Protein AF-A0A0N1BIN8-F1 (afdb_monomer)

Structure (mmCIF, N/CA/C/O backbone):
data_AF-A0A0N1BIN8-F1
#
_entry.id   AF-A0A0N1BIN8-F1
#
loop_
_atom_site.group_PDB
_atom_site.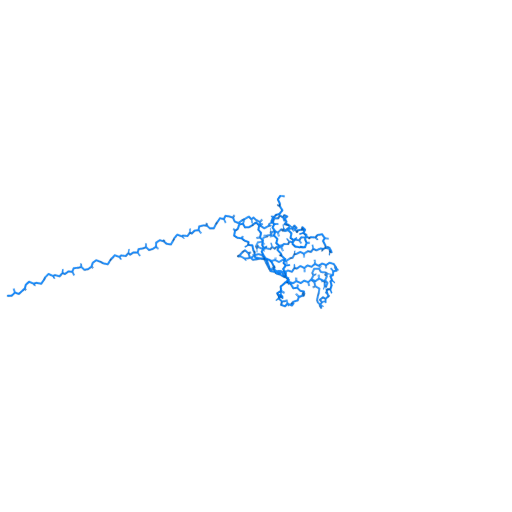id
_atom_site.type_symbol
_atom_site.label_atom_id
_atom_site.label_alt_id
_atom_site.label_comp_id
_atom_site.label_asym_id
_atom_site.label_entity_id
_atom_site.label_seq_id
_atom_site.pdbx_PDB_ins_code
_atom_site.Cartn_x
_atom_site.Cartn_y
_atom_site.Cartn_z
_atom_site.occupancy
_atom_site.B_iso_or_equiv
_atom_site.auth_seq_id
_atom_site.auth_comp_id
_atom_site.auth_asym_id
_atom_site.auth_atom_id
_atom_site.pdbx_PDB_model_num
ATOM 1 N N . MET A 1 1 ? 5.703 -20.400 85.741 1.00 44.25 1 MET A N 1
ATOM 2 C CA . MET A 1 1 ? 5.290 -21.176 84.550 1.00 44.25 1 MET A CA 1
ATOM 3 C C . MET A 1 1 ? 4.595 -20.207 83.599 1.00 44.25 1 MET A C 1
ATOM 5 O O . MET A 1 1 ? 3.605 -19.622 84.023 1.00 44.25 1 MET A O 1
ATOM 9 N N . PRO A 1 2 ? 5.158 -19.910 82.414 1.00 46.28 2 PRO A N 1
ATOM 10 C CA . PRO A 1 2 ? 4.646 -18.863 81.530 1.00 46.28 2 PRO A CA 1
ATOM 11 C C . PRO A 1 2 ? 3.501 -19.350 80.628 1.00 46.28 2 PRO A C 1
ATOM 13 O O . PRO A 1 2 ? 3.477 -20.500 80.196 1.00 46.28 2 PRO A O 1
ATOM 16 N N . MET A 1 3 ? 2.568 -18.433 80.352 1.00 47.12 3 MET A N 1
ATOM 17 C CA . MET A 1 3 ? 1.500 -18.546 79.356 1.00 47.12 3 MET A CA 1
ATOM 18 C C . MET A 1 3 ? 2.085 -18.573 77.938 1.00 47.12 3 MET A C 1
ATOM 20 O O . MET A 1 3 ? 3.070 -17.889 77.659 1.00 47.12 3 MET A O 1
ATOM 24 N N . THR A 1 4 ? 1.459 -19.295 77.008 1.00 51.16 4 THR A N 1
ATOM 25 C CA . THR A 1 4 ? 1.772 -19.155 75.578 1.00 51.16 4 THR A CA 1
ATOM 26 C C . THR A 1 4 ? 0.486 -19.138 74.762 1.00 51.16 4 THR A C 1
ATOM 28 O O . THR A 1 4 ? -0.123 -20.169 74.487 1.00 51.16 4 THR A O 1
ATOM 31 N N . THR A 1 5 ? 0.074 -17.928 74.395 1.00 45.69 5 THR A N 1
ATOM 32 C CA . THR A 1 5 ? -0.992 -17.639 73.434 1.00 45.69 5 THR A CA 1
ATOM 33 C C . THR A 1 5 ? -0.483 -17.943 72.026 1.00 45.69 5 THR A C 1
ATOM 35 O O . THR A 1 5 ? 0.552 -17.422 71.615 1.00 45.69 5 THR A O 1
ATOM 38 N N . LYS A 1 6 ? -1.197 -18.789 71.276 1.00 47.59 6 LYS A N 1
ATOM 39 C CA . LYS A 1 6 ? -0.928 -1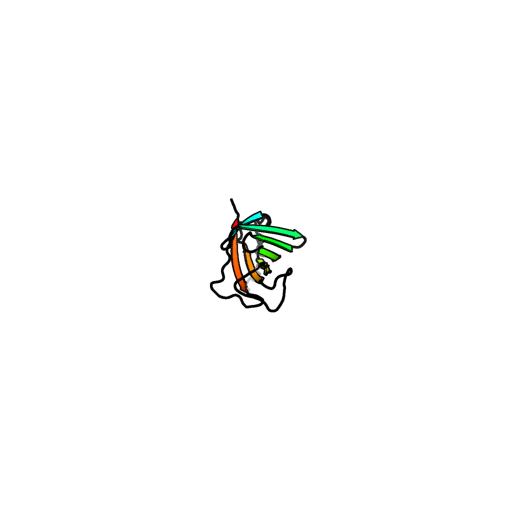9.029 69.852 1.00 47.59 6 LYS A CA 1
ATOM 40 C C . LYS A 1 6 ? -1.654 -17.979 69.013 1.00 47.59 6 LYS A C 1
ATOM 42 O O . LYS A 1 6 ? -2.879 -17.986 68.940 1.00 47.59 6 LYS A O 1
ATOM 47 N N . THR A 1 7 ? -0.897 -17.101 68.370 1.00 50.03 7 THR A N 1
ATOM 48 C CA . THR A 1 7 ? -1.404 -16.151 67.374 1.00 50.03 7 THR A CA 1
ATOM 49 C C . THR A 1 7 ? -1.694 -16.893 66.067 1.00 50.03 7 THR A C 1
ATOM 51 O O . THR A 1 7 ? -0.781 -17.468 65.475 1.00 50.03 7 THR A O 1
ATOM 54 N N . LEU A 1 8 ? -2.948 -16.890 65.604 1.00 49.19 8 LEU A N 1
ATOM 55 C CA . LEU A 1 8 ? -3.286 -17.269 64.229 1.00 49.19 8 LEU A CA 1
ATOM 56 C C . LEU A 1 8 ? -3.062 -16.061 63.312 1.00 49.19 8 LEU A C 1
ATOM 58 O O . LEU A 1 8 ? -3.690 -15.020 63.492 1.00 49.19 8 LEU A O 1
ATOM 62 N N . ALA A 1 9 ? -2.179 -16.204 62.325 1.00 49.53 9 ALA A N 1
ATOM 63 C CA . ALA A 1 9 ? -2.033 -15.245 61.237 1.00 49.53 9 ALA A CA 1
ATOM 64 C C . ALA A 1 9 ? -3.095 -15.532 60.162 1.00 49.53 9 ALA A C 1
ATOM 66 O O . ALA A 1 9 ? -3.136 -16.627 59.602 1.00 49.53 9 ALA A O 1
ATOM 67 N N . ALA A 1 10 ? -3.957 -14.555 59.879 1.00 51.12 10 ALA A N 1
ATOM 68 C CA . ALA A 1 10 ? -4.899 -14.609 58.767 1.00 51.12 10 ALA A CA 1
ATOM 69 C C . ALA A 1 10 ? -4.197 -14.153 57.475 1.00 51.12 10 ALA A C 1
ATOM 71 O O . ALA A 1 10 ? -3.747 -13.011 57.385 1.00 51.12 10 ALA A O 1
ATOM 72 N N . LEU A 1 11 ? -4.097 -15.036 56.476 1.00 50.59 11 LEU A N 1
ATOM 73 C CA . LEU A 1 11 ? -3.678 -14.664 55.123 1.00 50.59 11 LEU A CA 1
ATOM 74 C C . LEU A 1 11 ? -4.844 -13.978 54.400 1.00 50.59 11 LEU A C 1
ATOM 76 O O . LEU A 1 11 ? -5.843 -14.617 54.074 1.00 50.59 11 LEU A O 1
ATOM 80 N N . ALA A 1 12 ? -4.707 -12.681 54.128 1.00 55.19 12 ALA A N 1
ATOM 81 C CA . ALA A 1 12 ? -5.613 -11.949 53.253 1.00 55.19 12 ALA A CA 1
ATOM 82 C C . ALA A 1 12 ? -5.249 -12.224 51.782 1.00 55.19 12 ALA A C 1
ATOM 84 O O . ALA A 1 12 ? -4.204 -11.792 51.298 1.00 55.19 12 ALA A O 1
ATOM 85 N N . LEU A 1 13 ? -6.115 -12.948 51.068 1.00 52.97 13 LEU A N 1
ATOM 86 C CA . LEU A 1 13 ? -6.037 -13.125 49.615 1.00 52.97 13 LEU A CA 1
ATOM 87 C C . LEU A 1 13 ? -6.511 -11.837 48.921 1.00 52.97 13 LEU A C 1
ATOM 89 O O . LEU A 1 13 ? -7.708 -11.611 48.751 1.00 52.97 13 LEU A O 1
ATOM 93 N N . LEU A 1 14 ? -5.569 -10.983 48.521 1.00 55.38 14 LEU A N 1
ATOM 94 C CA . LEU A 1 14 ? -5.828 -9.837 47.645 1.00 55.38 14 LEU A CA 1
ATOM 95 C C . LEU A 1 14 ? -6.099 -10.350 46.223 1.00 55.38 14 LEU A C 1
ATOM 97 O O . LEU A 1 14 ? -5.176 -10.656 45.473 1.00 55.38 14 LEU A O 1
ATOM 101 N N . SER A 1 15 ? -7.375 -10.470 45.863 1.00 59.22 15 SER A N 1
ATOM 102 C CA . SER A 1 15 ? -7.791 -10.785 44.493 1.00 59.22 15 SER A CA 1
ATOM 103 C C . SER A 1 15 ? -7.687 -9.522 43.636 1.00 59.2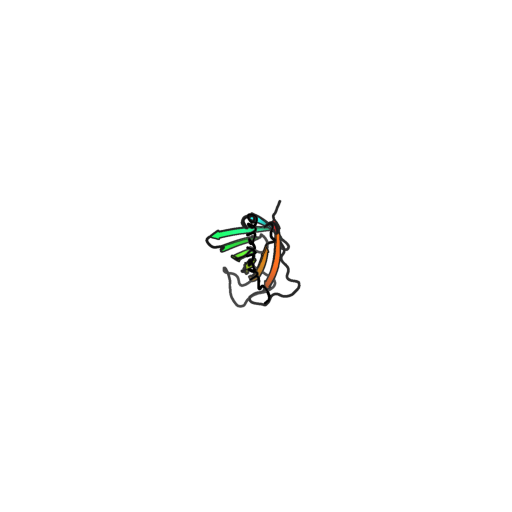2 15 SER A C 1
ATOM 105 O O . SER A 1 15 ? -8.506 -8.614 43.766 1.00 59.22 15 SER A O 1
ATOM 107 N N . THR A 1 16 ? -6.681 -9.436 42.767 1.00 61.69 16 THR A N 1
ATOM 108 C CA . THR A 1 16 ? -6.606 -8.388 41.744 1.00 61.69 16 THR A CA 1
ATOM 109 C C . THR A 1 16 ? -7.573 -8.728 40.613 1.00 61.69 16 THR A C 1
ATOM 111 O O . THR A 1 16 ? -7.300 -9.568 39.759 1.00 61.69 16 THR A O 1
ATOM 114 N N . ALA A 1 17 ? -8.737 -8.080 40.600 1.00 59.34 17 ALA A N 1
ATOM 115 C CA . ALA A 1 17 ? -9.613 -8.103 39.437 1.00 59.34 17 ALA A CA 1
ATOM 116 C C . ALA A 1 17 ? -8.928 -7.332 38.296 1.00 59.34 17 ALA A C 1
ATOM 118 O O . ALA A 1 17 ? -8.823 -6.106 38.340 1.00 59.34 17 ALA A O 1
ATOM 119 N N . ALA A 1 18 ? -8.427 -8.047 37.288 1.00 63.06 18 ALA A N 1
ATOM 120 C CA . ALA A 1 18 ? -7.972 -7.428 36.052 1.00 63.06 18 ALA A CA 1
ATOM 121 C C . ALA A 1 18 ? -9.194 -6.856 35.320 1.00 63.06 18 ALA A C 1
ATOM 123 O O . ALA A 1 18 ? -10.069 -7.599 34.875 1.00 63.06 18 ALA A O 1
ATOM 124 N N . LEU A 1 19 ? -9.268 -5.529 35.216 1.00 58.09 19 LEU A N 1
ATOM 125 C CA . LEU A 1 19 ? -10.239 -4.861 34.359 1.00 58.09 19 LEU A CA 1
ATOM 126 C C . LEU A 1 19 ? -9.874 -5.184 32.909 1.00 58.09 19 LEU A C 1
ATOM 128 O O . LEU A 1 19 ? -8.934 -4.621 32.351 1.00 58.09 19 LEU A O 1
ATOM 132 N N . VAL A 1 20 ? -10.606 -6.114 32.299 1.00 62.03 20 VAL A N 1
ATOM 133 C CA . VAL A 1 20 ? -10.581 -6.293 30.847 1.00 62.03 20 VAL A CA 1
ATOM 134 C C . VAL A 1 20 ? -11.244 -5.056 30.253 1.00 62.03 20 VAL A C 1
ATOM 136 O O . VAL A 1 20 ? -12.468 -4.958 30.191 1.00 62.03 20 VAL A O 1
ATOM 139 N N . GLN A 1 21 ? -10.436 -4.067 29.876 1.00 55.50 21 GLN A N 1
ATOM 140 C CA . GLN A 1 21 ? -10.925 -2.909 29.144 1.00 55.50 21 GLN A CA 1
ATOM 141 C C . GLN A 1 21 ? -11.386 -3.397 27.768 1.00 55.50 21 GLN A C 1
ATOM 143 O O . GLN A 1 21 ? -10.570 -3.799 26.939 1.00 55.50 21 GLN A O 1
ATOM 148 N N . ALA A 1 22 ? -12.697 -3.387 27.526 1.00 58.94 22 ALA A N 1
ATOM 149 C CA . ALA A 1 22 ? -13.230 -3.635 26.195 1.00 58.94 22 ALA A CA 1
ATOM 150 C C . ALA A 1 22 ? -12.691 -2.551 25.251 1.00 58.94 22 ALA A C 1
ATOM 152 O O . ALA A 1 22 ? -12.894 -1.357 25.494 1.00 58.94 22 ALA A O 1
ATOM 153 N N . ALA A 1 23 ? -11.970 -2.958 24.205 1.00 61.62 23 ALA A N 1
ATOM 154 C CA . ALA A 1 23 ? -11.567 -2.046 23.146 1.00 61.62 23 ALA A CA 1
ATOM 155 C C . ALA A 1 23 ? -12.830 -1.441 22.516 1.00 61.62 23 ALA A C 1
ATOM 157 O O . ALA A 1 23 ? -13.795 -2.158 22.241 1.00 61.62 23 ALA A O 1
ATOM 158 N N . ALA A 1 24 ? -12.838 -0.121 22.314 1.00 58.81 24 ALA A N 1
ATOM 159 C CA . ALA A 1 24 ? -13.906 0.525 21.564 1.00 58.81 24 ALA A CA 1
ATOM 160 C C . ALA A 1 24 ? -14.011 -0.121 20.167 1.00 58.81 24 ALA A C 1
ATOM 162 O O . ALA A 1 24 ? -12.982 -0.519 19.611 1.00 58.81 24 ALA A O 1
ATOM 163 N N . PRO A 1 25 ? -15.220 -0.242 19.591 1.00 57.75 25 PRO A N 1
ATOM 164 C CA . PRO A 1 25 ? -15.376 -0.808 18.260 1.00 57.75 25 PRO A CA 1
ATOM 165 C C . PRO A 1 25 ? -14.566 0.023 17.260 1.00 57.75 25 PRO A C 1
ATOM 167 O O . PRO A 1 25 ? -14.822 1.212 17.065 1.00 57.75 25 PRO A O 1
ATOM 170 N N . GLN A 1 26 ? -13.565 -0.605 16.645 1.00 68.19 26 GLN A N 1
ATOM 171 C CA . GLN A 1 26 ? -12.765 0.018 15.600 1.00 68.19 26 GLN A CA 1
ATOM 172 C C . GLN A 1 26 ? -13.669 0.311 14.395 1.00 68.19 26 GLN A C 1
ATOM 174 O O . GLN A 1 26 ? -14.474 -0.535 13.999 1.00 68.19 26 GLN A O 1
ATOM 179 N N . LYS A 1 27 ? -13.553 1.506 13.797 1.00 79.50 27 LYS A N 1
ATOM 180 C CA . LYS A 1 27 ? -14.276 1.807 12.550 1.00 79.50 27 LYS A CA 1
ATOM 181 C C . LYS A 1 27 ? -13.886 0.781 11.463 1.00 79.50 27 LYS A C 1
ATOM 183 O O . LYS A 1 27 ? -12.687 0.540 11.300 1.00 79.50 27 LYS A O 1
ATOM 188 N N . PRO A 1 28 ? -14.846 0.220 10.697 1.00 84.50 28 PRO A N 1
ATOM 189 C CA . PRO A 1 28 ? -14.561 -0.806 9.683 1.00 84.50 28 PRO A CA 1
ATOM 190 C C . PRO A 1 28 ? -13.626 -0.271 8.605 1.00 84.50 28 PRO A C 1
ATOM 192 O O . PRO A 1 28 ? -13.926 0.801 8.092 1.00 84.50 28 PRO A O 1
ATOM 195 N N . LEU A 1 29 ? -12.552 -0.968 8.211 1.00 93.38 29 LEU A N 1
ATOM 196 C CA . LEU A 1 29 ? -11.555 -0.460 7.244 1.00 93.38 29 LEU A CA 1
ATOM 197 C C . LEU A 1 29 ? -12.183 0.015 5.921 1.00 93.38 29 LEU A C 1
ATOM 199 O O . LEU A 1 29 ? -11.748 1.024 5.361 1.00 93.38 29 LEU A O 1
ATOM 203 N N . THR A 1 30 ? -13.233 -0.668 5.462 1.00 96.31 30 THR A N 1
ATOM 204 C CA . THR A 1 30 ? -13.984 -0.326 4.249 1.00 96.31 30 THR A CA 1
ATOM 205 C C . THR A 1 30 ? -14.374 1.153 4.205 1.00 96.31 30 THR A C 1
ATOM 207 O O . THR A 1 30 ? -14.903 1.701 5.174 1.00 96.31 30 THR A O 1
ATOM 210 N N . GLY A 1 31 ? -14.124 1.811 3.075 1.00 96.12 31 GLY A N 1
ATOM 211 C CA . GLY A 1 31 ? -14.463 3.216 2.854 1.00 96.12 31 GLY A CA 1
ATOM 212 C C . GLY A 1 31 ? -13.391 3.976 2.081 1.00 96.12 31 GLY A C 1
ATOM 213 O O . GLY A 1 31 ? -12.418 3.393 1.609 1.00 96.12 31 GLY A O 1
ATOM 214 N N . THR A 1 32 ? -13.591 5.283 1.951 1.00 97.25 32 THR A N 1
ATOM 215 C CA . THR A 1 32 ? -12.654 6.182 1.269 1.00 97.25 32 THR A CA 1
ATOM 216 C C . THR A 1 32 ? -11.679 6.803 2.266 1.00 97.25 32 THR A C 1
ATOM 218 O O . THR A 1 32 ? -12.053 7.159 3.389 1.00 97.25 32 THR A O 1
ATOM 221 N N . TRP A 1 33 ? -10.429 6.934 1.838 1.00 97.56 33 TRP A N 1
ATOM 222 C CA . TRP A 1 33 ? -9.319 7.450 2.620 1.00 97.56 33 TRP A CA 1
ATOM 223 C C . TRP A 1 33 ? -8.539 8.481 1.812 1.00 97.56 33 TRP A C 1
ATOM 225 O O . TRP A 1 33 ? -8.181 8.230 0.666 1.00 97.56 33 TRP A O 1
ATOM 235 N N . THR A 1 34 ? -8.240 9.619 2.423 1.00 97.75 34 THR A N 1
ATOM 236 C CA . THR A 1 34 ? -7.295 10.605 1.897 1.00 97.75 34 THR A CA 1
ATOM 237 C C . THR A 1 34 ? -5.890 10.196 2.316 1.00 97.75 34 THR A C 1
ATOM 239 O O . THR A 1 34 ? -5.642 10.016 3.511 1.00 97.75 34 THR A O 1
ATOM 242 N N . THR A 1 35 ? -4.975 10.045 1.360 1.00 97.38 35 THR A N 1
ATOM 243 C CA . THR A 1 35 ? -3.619 9.536 1.607 1.00 97.38 35 THR A CA 1
ATOM 244 C C . THR A 1 35 ? -2.543 10.400 0.957 1.00 97.38 35 THR A C 1
ATOM 246 O O . THR A 1 35 ? -2.849 11.263 0.134 1.00 97.38 35 THR A O 1
ATOM 249 N N . ASP A 1 36 ? -1.281 10.129 1.291 1.00 96.50 36 ASP A N 1
ATOM 250 C CA . ASP A 1 36 ? -0.119 10.794 0.682 1.00 96.50 36 ASP A CA 1
ATOM 251 C C . ASP A 1 36 ? -0.034 10.586 -0.850 1.00 96.50 36 ASP A C 1
ATOM 253 O O . ASP A 1 36 ? 0.573 11.399 -1.542 1.00 96.50 36 ASP A O 1
ATOM 257 N N . PHE A 1 37 ? -0.694 9.549 -1.385 1.00 94.06 37 PHE A N 1
ATOM 258 C CA . PHE A 1 37 ? -0.761 9.221 -2.820 1.00 94.06 37 PHE A CA 1
ATOM 259 C C . PHE A 1 37 ? -2.158 9.450 -3.423 1.00 94.06 37 PHE A C 1
ATOM 261 O O . PHE A 1 37 ? -2.513 8.882 -4.454 1.00 94.06 37 PHE A O 1
ATOM 268 N N . GLY A 1 38 ? -2.971 10.289 -2.779 1.00 94.31 38 GLY A N 1
ATOM 269 C CA . GLY A 1 38 ? -4.325 10.606 -3.225 1.00 94.31 38 GLY A CA 1
ATOM 270 C C . GLY A 1 38 ? -5.400 9.768 -2.537 1.00 94.31 38 GLY A C 1
ATOM 271 O O . GLY A 1 38 ? -5.212 9.255 -1.431 1.00 94.31 38 GLY A O 1
ATOM 272 N N . SER A 1 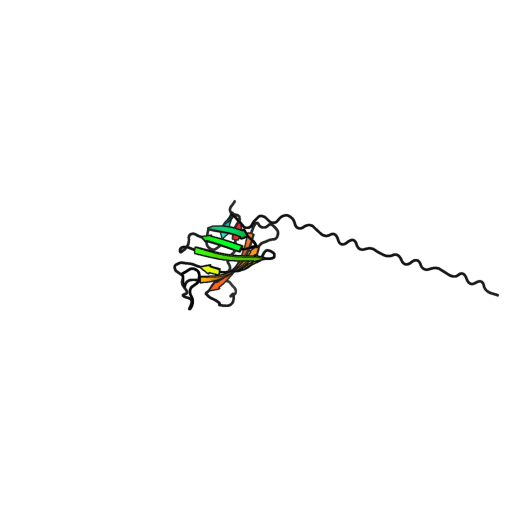39 ? -6.576 9.696 -3.156 1.00 97.12 39 SER A N 1
ATOM 273 C CA . SER A 1 39 ? -7.732 9.005 -2.583 1.00 97.12 39 SER A CA 1
ATOM 274 C C . SER A 1 39 ? -7.623 7.497 -2.790 1.00 97.12 39 SER A C 1
ATOM 276 O O . SER A 1 39 ? -7.445 7.037 -3.914 1.00 97.12 39 SER A O 1
ATOM 278 N N . VAL A 1 40 ? -7.777 6.728 -1.713 1.00 98.12 40 VAL A N 1
ATOM 279 C CA . VAL A 1 40 ? -7.825 5.264 -1.747 1.00 98.12 40 VAL A CA 1
ATOM 280 C C . VAL A 1 40 ? -9.198 4.803 -1.271 1.00 98.12 40 VAL A C 1
ATOM 282 O O . VAL A 1 40 ? -9.627 5.118 -0.158 1.00 98.12 40 VAL A O 1
ATOM 285 N N . ARG A 1 41 ? -9.890 3.997 -2.077 1.00 98.12 41 ARG A N 1
ATOM 286 C CA . ARG A 1 41 ? -11.083 3.260 -1.640 1.00 98.12 41 ARG A CA 1
ATOM 287 C C . ARG A 1 41 ? -10.662 1.874 -1.168 1.00 98.12 41 ARG A C 1
ATOM 289 O O . ARG A 1 41 ? -10.233 1.066 -1.978 1.00 98.12 41 ARG A O 1
ATOM 296 N N . MET A 1 42 ? -10.828 1.596 0.121 1.00 98.12 42 MET A N 1
ATOM 297 C CA . MET A 1 42 ? -10.519 0.308 0.746 1.00 98.12 42 MET A CA 1
ATOM 298 C C . MET A 1 42 ? -11.778 -0.546 0.910 1.00 98.12 42 MET A C 1
ATOM 300 O O . MET A 1 42 ? -12.871 -0.024 1.158 1.00 98.12 42 MET A O 1
ATOM 304 N N . ILE A 1 43 ? -11.613 -1.862 0.826 1.00 97.88 43 ILE A N 1
ATOM 305 C CA . ILE A 1 43 ? -12.629 -2.878 1.101 1.00 97.88 43 ILE A CA 1
ATOM 306 C C . ILE A 1 43 ? -11.996 -3.949 1.990 1.00 97.88 43 ILE A C 1
ATOM 308 O O . ILE A 1 43 ? -10.981 -4.544 1.634 1.00 97.88 43 ILE A O 1
ATOM 312 N N . GLU A 1 44 ? -12.622 -4.206 3.133 1.00 96.25 44 GLU A N 1
ATOM 313 C CA . GLU A 1 44 ? -12.332 -5.356 3.986 1.00 96.25 44 GLU A CA 1
ATOM 314 C C . GLU A 1 44 ? -13.323 -6.483 3.673 1.00 96.25 44 GLU A C 1
ATOM 316 O O . GLU A 1 44 ? -14.542 -6.309 3.758 1.00 96.25 44 GLU A O 1
ATOM 321 N N . GLY A 1 45 ? -12.782 -7.619 3.248 1.00 94.12 45 GLY A N 1
ATOM 322 C CA . GLY A 1 45 ? -13.507 -8.830 2.904 1.00 94.12 45 GLY A CA 1
ATOM 323 C C . GLY A 1 45 ? -13.650 -9.792 4.082 1.00 94.12 45 GLY A C 1
ATOM 324 O O . GLY A 1 45 ? -13.546 -9.439 5.257 1.00 94.12 45 GLY A O 1
ATOM 325 N N . LYS A 1 46 ? -13.913 -11.060 3.764 1.00 92.94 46 LYS A N 1
ATOM 326 C CA . LYS A 1 46 ? -14.000 -12.115 4.780 1.00 92.94 4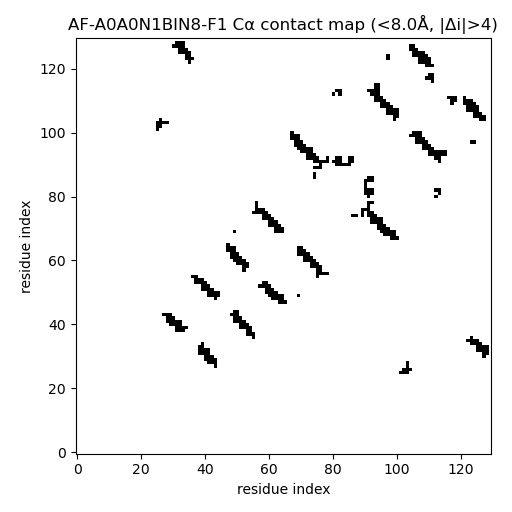6 LYS A CA 1
ATOM 327 C C . LYS A 1 46 ? -12.606 -12.415 5.331 1.00 92.94 46 LYS A C 1
ATOM 329 O O . LYS A 1 46 ? -11.620 -12.306 4.616 1.00 92.94 46 LYS A O 1
ATOM 334 N N . GLN A 1 47 ? -12.542 -12.845 6.592 1.00 92.38 47 GLN A N 1
ATOM 335 C CA . GLN A 1 47 ? -11.301 -13.332 7.217 1.00 92.38 47 GLN A CA 1
ATOM 336 C C . GLN A 1 47 ? -10.129 -12.328 7.154 1.00 92.38 47 GLN A C 1
ATOM 338 O O . GLN A 1 47 ? -8.972 -12.735 7.124 1.00 92.38 47 GLN A O 1
ATOM 343 N N . GLY A 1 48 ? -10.426 -11.024 7.149 1.00 93.56 48 GLY A N 1
ATOM 344 C CA . GLY A 1 48 ? -9.409 -9.974 7.124 1.00 93.56 48 GLY A CA 1
ATOM 345 C C . GLY A 1 48 ? -8.742 -9.775 5.762 1.00 93.56 48 GLY A C 1
ATOM 346 O O . GLY A 1 48 ? -7.689 -9.152 5.710 1.00 93.56 48 GLY A O 1
ATOM 347 N N . GLU A 1 49 ? -9.307 -10.283 4.664 1.00 97.69 49 GLU A N 1
ATOM 348 C CA . GLU A 1 49 ? -8.866 -9.918 3.313 1.00 97.69 49 GLU A CA 1
ATOM 349 C C . GLU A 1 49 ? -9.030 -8.410 3.087 1.00 97.69 49 GLU A C 1
ATOM 351 O O . GLU A 1 49 ? -10.031 -7.818 3.489 1.00 97.69 49 GLU A O 1
ATOM 356 N N . VAL A 1 50 ? -8.057 -7.781 2.431 1.00 98.12 50 VAL A N 1
ATOM 357 C CA . VAL A 1 50 ? -8.088 -6.354 2.112 1.00 98.12 50 VAL A CA 1
ATOM 358 C C . VAL A 1 50 ? -7.834 -6.151 0.629 1.00 98.12 50 VAL A C 1
ATOM 360 O O . VAL A 1 50 ? -6.864 -6.671 0.078 1.00 98.12 50 VAL A O 1
ATOM 363 N N . SER A 1 51 ? -8.668 -5.324 0.008 1.00 98.31 51 SER A N 1
ATOM 364 C CA . SER A 1 51 ? -8.429 -4.780 -1.326 1.00 98.31 51 SER A CA 1
ATOM 365 C C . SER A 1 51 ? -8.625 -3.267 -1.338 1.00 98.31 51 SER A C 1
ATOM 367 O O . SER A 1 51 ? -9.281 -2.706 -0.456 1.00 98.31 51 SER A O 1
ATOM 369 N N . GLY A 1 52 ? -8.057 -2.592 -2.331 1.00 98.00 52 GLY A N 1
ATOM 370 C CA . GLY A 1 52 ? -8.332 -1.182 -2.555 1.00 98.00 52 GLY A CA 1
ATOM 371 C C . GLY A 1 52 ? -7.941 -0.697 -3.940 1.00 98.00 52 GLY A C 1
ATOM 372 O O . GLY A 1 52 ? -7.242 -1.395 -4.672 1.00 98.00 52 GLY A O 1
ATOM 373 N N . THR A 1 53 ? -8.407 0.497 -4.288 1.00 98.12 53 THR A N 1
ATOM 374 C CA . THR A 1 53 ? -8.099 1.170 -5.557 1.00 98.12 53 THR A CA 1
ATOM 375 C C . THR A 1 53 ? -7.792 2.646 -5.335 1.00 98.12 53 THR A C 1
ATOM 377 O O . THR A 1 53 ? -8.405 3.269 -4.462 1.00 98.12 53 THR A O 1
ATOM 380 N N . TYR A 1 54 ? -6.895 3.203 -6.144 1.00 95.94 54 TYR A N 1
ATOM 381 C CA . TYR A 1 54 ? -6.590 4.631 -6.217 1.00 95.94 54 TYR A CA 1
ATOM 382 C C . TYR A 1 54 ? -6.329 5.047 -7.669 1.00 95.94 54 TYR A C 1
ATOM 384 O O . TYR A 1 54 ? -5.965 4.219 -8.498 1.00 95.94 54 TYR A O 1
ATOM 392 N N . ASP A 1 55 ? -6.580 6.318 -7.986 1.00 90.31 55 ASP A N 1
ATOM 393 C CA . ASP A 1 55 ? -6.692 6.770 -9.383 1.00 90.31 55 ASP A CA 1
ATOM 394 C C . ASP A 1 55 ? -5.349 6.807 -10.129 1.00 90.31 55 ASP A C 1
ATOM 396 O O . ASP A 1 55 ? -5.310 6.632 -11.347 1.00 90.31 55 ASP A O 1
ATOM 400 N N . THR A 1 56 ? -4.248 7.036 -9.411 1.00 90.12 56 THR A N 1
ATOM 401 C CA . THR A 1 56 ? -2.902 7.086 -9.991 1.00 90.12 56 THR A CA 1
ATOM 402 C C . THR A 1 56 ? -2.538 5.728 -10.591 1.00 90.12 56 THR A C 1
ATOM 404 O O . THR A 1 56 ? -2.574 4.717 -9.897 1.00 90.12 56 THR A O 1
ATOM 407 N N . ASP A 1 57 ? -2.212 5.718 -11.885 1.00 93.19 57 ASP A N 1
ATOM 408 C CA . ASP A 1 57 ? -1.664 4.577 -12.627 1.00 93.19 57 ASP A CA 1
ATOM 409 C C . ASP A 1 57 ? -2.443 3.252 -12.510 1.00 93.19 57 ASP A C 1
ATOM 411 O O . ASP A 1 57 ? -1.840 2.180 -12.522 1.00 93.19 57 ASP A O 1
ATOM 415 N N . ASP A 1 58 ? -3.783 3.279 -12.465 1.00 95.06 58 ASP A N 1
ATOM 416 C CA . ASP A 1 58 ? -4.618 2.080 -12.206 1.00 95.06 58 ASP A CA 1
ATOM 417 C C . ASP A 1 58 ? -4.203 1.369 -10.901 1.00 95.06 58 ASP A C 1
ATOM 419 O O . ASP A 1 58 ? -4.035 0.146 -10.827 1.00 95.06 58 ASP A O 1
ATOM 423 N N . GLY A 1 59 ? -3.974 2.182 -9.870 1.00 97.44 59 GLY A N 1
ATOM 424 C CA . GLY A 1 59 ? -3.461 1.786 -8.575 1.00 97.44 59 GLY A CA 1
ATOM 425 C C . GLY A 1 59 ? -4.392 0.839 -7.831 1.00 97.44 59 GLY A C 1
ATOM 426 O O . GLY A 1 59 ? -5.584 1.095 -7.637 1.00 97.44 59 GLY A O 1
ATOM 427 N N . 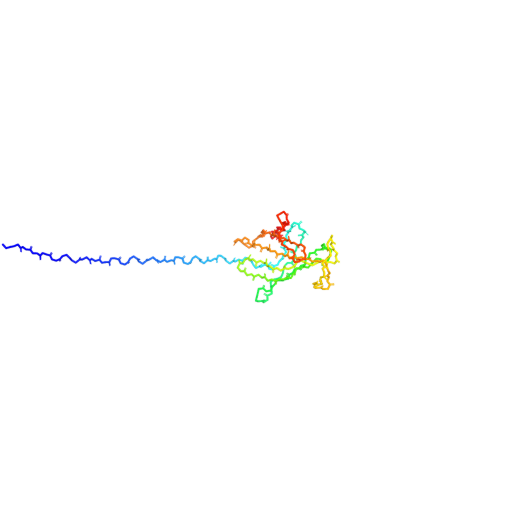ARG A 1 60 ? -3.834 -0.278 -7.369 1.00 98.38 60 ARG A N 1
ATOM 428 C CA . ARG A 1 60 ? -4.549 -1.336 -6.650 1.00 98.38 60 ARG A CA 1
ATOM 429 C C . ARG A 1 60 ? -3.789 -1.730 -5.399 1.00 98.38 60 ARG A C 1
ATOM 431 O O . ARG A 1 60 ? -2.564 -1.775 -5.381 1.00 98.38 60 ARG A O 1
ATOM 438 N N . ILE A 1 61 ? -4.536 -2.080 -4.362 1.00 98.56 61 ILE A N 1
ATOM 439 C CA . ILE A 1 61 ? -4.018 -2.643 -3.120 1.00 98.56 61 ILE A CA 1
ATOM 440 C C . ILE A 1 61 ? -4.611 -4.034 -2.938 1.00 98.56 61 ILE A C 1
ATOM 442 O O . ILE A 1 61 ? -5.807 -4.238 -3.143 1.00 98.56 61 ILE A O 1
ATOM 446 N N . THR A 1 62 ? -3.782 -4.983 -2.511 1.00 98.56 62 THR A N 1
ATOM 447 C CA . THR A 1 62 ? -4.213 -6.317 -2.081 1.00 98.56 62 THR A CA 1
ATOM 448 C C . THR A 1 62 ? -3.430 -6.740 -0.849 1.00 98.56 62 THR A C 1
ATOM 450 O O . THR A 1 62 ? -2.222 -6.515 -0.766 1.00 98.56 62 THR A O 1
ATOM 453 N N . GLY A 1 63 ? -4.083 -7.387 0.110 1.00 98.25 63 GLY A N 1
ATOM 454 C CA . GLY A 1 63 ? -3.415 -7.829 1.325 1.00 98.25 63 GLY A CA 1
ATOM 455 C C . GLY A 1 63 ? -4.363 -8.382 2.372 1.00 98.25 63 GLY A C 1
ATOM 456 O O . GLY A 1 63 ? -5.437 -8.896 2.065 1.00 98.25 63 GLY A O 1
ATOM 457 N N . SER A 1 64 ? -3.945 -8.260 3.625 1.00 98.00 64 SER A N 1
ATOM 458 C CA . SER A 1 64 ? -4.720 -8.688 4.782 1.00 98.00 64 SER A CA 1
ATOM 459 C C . SER A 1 64 ? -4.569 -7.719 5.943 1.00 98.00 64 SER A C 1
ATOM 461 O O . SER A 1 64 ? -3.519 -7.086 6.085 1.00 98.00 64 SER A O 1
ATOM 463 N N . ILE A 1 65 ? -5.577 -7.666 6.808 1.00 96.88 65 ILE A N 1
ATOM 464 C CA . ILE A 1 65 ? -5.548 -6.950 8.078 1.00 96.88 65 ILE A CA 1
ATOM 465 C C . ILE A 1 65 ? -5.528 -7.928 9.257 1.00 96.88 65 ILE A C 1
ATOM 467 O O . ILE A 1 65 ? -6.333 -8.853 9.338 1.00 96.88 65 ILE A O 1
ATOM 471 N N . ALA A 1 66 ? -4.614 -7.699 10.198 1.00 95.25 66 ALA A N 1
ATOM 472 C CA . ALA A 1 66 ? -4.558 -8.405 11.472 1.00 95.25 66 ALA A CA 1
ATOM 473 C C . ALA A 1 66 ? -4.059 -7.461 12.571 1.00 95.25 66 ALA A C 1
ATOM 475 O O . ALA A 1 66 ? -3.065 -6.762 12.388 1.00 95.25 66 ALA A O 1
ATOM 476 N N . ASN A 1 67 ? -4.736 -7.441 13.724 1.00 92.44 67 ASN A N 1
ATOM 477 C CA . ASN A 1 67 ? -4.358 -6.623 14.888 1.00 92.44 67 ASN A CA 1
ATOM 478 C C . ASN A 1 67 ? -4.121 -5.133 14.553 1.00 92.44 67 ASN A C 1
ATOM 480 O O . ASN A 1 67 ? -3.160 -4.534 15.024 1.00 92.44 67 ASN A O 1
ATOM 484 N N . GLY A 1 68 ? -4.969 -4.547 13.700 1.00 93.06 68 GLY A N 1
ATOM 485 C CA . GLY A 1 68 ? -4.850 -3.145 13.277 1.00 93.06 68 GLY A CA 1
ATOM 486 C C . GLY A 1 68 ? -3.752 -2.873 12.243 1.00 93.06 68 GLY A C 1
ATOM 487 O O . GLY A 1 68 ? -3.569 -1.726 11.848 1.00 93.06 68 GLY A O 1
ATOM 488 N N . VAL A 1 69 ? -3.048 -3.902 11.769 1.00 97.12 69 VAL A N 1
ATOM 489 C CA . VAL A 1 69 ? -1.994 -3.774 10.762 1.00 97.12 69 VAL A CA 1
ATOM 490 C C . VAL A 1 69 ? -2.459 -4.365 9.440 1.00 97.12 69 VAL A C 1
ATOM 492 O O . VAL A 1 69 ? -2.785 -5.548 9.362 1.00 97.12 69 VAL A O 1
ATOM 495 N N . ILE A 1 70 ? -2.441 -3.548 8.393 1.00 98.31 70 ILE A N 1
ATOM 496 C CA . ILE A 1 70 ? -2.637 -3.966 7.007 1.00 98.31 70 ILE A CA 1
ATOM 497 C C . ILE A 1 70 ? -1.260 -4.271 6.428 1.00 98.31 70 ILE A C 1
ATOM 499 O O . ILE A 1 70 ? -0.338 -3.464 6.538 1.00 98.31 70 ILE A O 1
ATOM 503 N N . SER A 1 71 ? -1.093 -5.442 5.827 1.00 98.44 71 SER A N 1
ATOM 504 C CA . SER A 1 71 ? 0.131 -5.830 5.122 1.00 98.44 71 SER A CA 1
ATOM 505 C C . SER A 1 71 ? -0.228 -6.432 3.774 1.00 98.44 71 SER A C 1
ATOM 507 O O . SER A 1 71 ? -1.212 -7.164 3.664 1.00 98.44 71 SER A O 1
ATOM 509 N N . GLY A 1 72 ? 0.557 -6.125 2.747 1.00 98.38 72 GLY A N 1
ATOM 510 C CA . GLY A 1 72 ? 0.248 -6.562 1.393 1.00 98.38 72 GLY A CA 1
ATOM 511 C C . GLY A 1 72 ? 1.090 -5.859 0.346 1.00 98.38 72 GLY A C 1
ATOM 512 O O . GLY A 1 72 ? 2.264 -5.569 0.587 1.00 98.38 72 GLY A O 1
ATOM 513 N N . PHE A 1 73 ? 0.471 -5.574 -0.797 1.00 98.69 73 PHE A N 1
ATOM 514 C CA . PHE A 1 73 ? 1.126 -4.963 -1.943 1.00 98.69 73 PHE A CA 1
ATOM 515 C C . PHE A 1 73 ? 0.306 -3.813 -2.522 1.00 98.69 73 PHE A C 1
ATOM 517 O O . PHE A 1 73 ? -0.923 -3.901 -2.581 1.00 98.69 73 PHE A O 1
ATOM 524 N N . TRP A 1 74 ? 1.005 -2.780 -2.986 1.00 98.62 74 TRP A N 1
ATOM 525 C CA . TRP A 1 74 ? 0.491 -1.847 -3.982 1.00 98.62 74 TRP A CA 1
ATOM 526 C C . TRP A 1 74 ? 0.900 -2.349 -5.372 1.00 98.62 74 TRP A C 1
ATOM 528 O O . TRP A 1 74 ? 1.958 -2.966 -5.522 1.00 98.62 74 TRP A O 1
ATOM 538 N N . VAL A 1 75 ? 0.049 -2.140 -6.372 1.00 98.62 75 VAL A N 1
ATOM 539 C CA . VAL A 1 75 ? 0.277 -2.538 -7.765 1.00 98.62 75 VAL A CA 1
ATOM 540 C C . VAL A 1 75 ? -0.262 -1.451 -8.681 1.00 98.62 75 VAL A C 1
ATOM 542 O O . VAL A 1 75 ? -1.437 -1.111 -8.588 1.00 98.62 75 VAL A O 1
ATOM 545 N N . GLU A 1 76 ? 0.560 -0.995 -9.613 1.00 98.25 76 GLU A N 1
ATOM 546 C CA . GLU A 1 76 ? 0.221 0.013 -10.622 1.00 98.25 76 GLU A CA 1
ATOM 547 C C . GLU A 1 76 ? 0.427 -0.556 -12.025 1.00 98.25 76 GLU A C 1
ATOM 549 O O . GLU A 1 76 ? 1.051 -1.602 -12.213 1.00 98.25 76 GLU A O 1
ATOM 554 N N . SER A 1 77 ? -0.112 0.107 -13.037 1.00 97.38 77 SER A N 1
ATOM 555 C CA . SER A 1 77 ? 0.137 -0.196 -14.450 1.00 97.38 77 SER A CA 1
ATOM 556 C C . SER A 1 77 ? 1.505 0.302 -14.927 1.00 97.38 77 SER A C 1
ATOM 558 O O . SER A 1 77 ? 2.090 -0.320 -15.813 1.00 97.38 77 SER A O 1
ATOM 560 N N . ALA A 1 78 ? 2.037 1.357 -14.309 1.00 95.56 78 ALA A N 1
ATOM 561 C CA . ALA A 1 78 ? 3.368 1.904 -14.542 1.00 95.56 78 ALA A CA 1
ATOM 562 C C . ALA A 1 78 ? 3.913 2.502 -13.239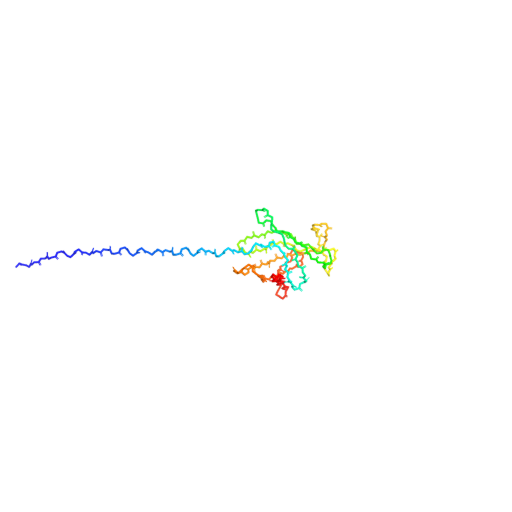 1.00 95.56 78 ALA A C 1
ATOM 564 O O . ALA A 1 78 ? 3.141 2.986 -12.426 1.00 95.56 78 ALA A O 1
ATOM 565 N N . SER A 1 79 ? 5.231 2.462 -13.050 1.00 93.88 79 SER A N 1
ATOM 566 C CA . SER A 1 79 ? 5.929 3.184 -11.981 1.00 93.88 79 SER A CA 1
ATOM 567 C C . SER A 1 79 ? 7.406 3.366 -12.343 1.00 93.88 79 SER A C 1
ATOM 569 O O . SER A 1 79 ? 7.902 2.744 -13.289 1.00 93.88 79 SER A O 1
ATOM 571 N N . ASP A 1 80 ? 8.135 4.168 -11.563 1.00 93.31 80 ASP A N 1
ATOM 572 C CA . ASP A 1 80 ? 9.576 4.411 -11.749 1.00 93.31 80 ASP A CA 1
ATOM 573 C C . ASP A 1 80 ? 10.442 3.148 -11.596 1.00 93.31 80 ASP A C 1
ATOM 575 O O . ASP A 1 80 ? 11.634 3.159 -11.913 1.00 93.31 80 ASP A O 1
ATOM 579 N N . TYR A 1 81 ? 9.864 2.049 -11.102 1.00 96.81 81 TYR A N 1
ATOM 580 C CA . TYR A 1 81 ? 10.581 0.809 -10.851 1.00 96.81 81 TYR A CA 1
ATOM 581 C C . TYR A 1 81 ? 9.865 -0.403 -11.455 1.00 96.81 81 TYR A C 1
ATOM 583 O O . TYR A 1 81 ? 8.654 -0.569 -11.334 1.00 96.81 81 TYR A O 1
ATOM 591 N N . THR A 1 82 ? 10.627 -1.299 -12.086 1.00 98.25 82 THR A N 1
ATOM 592 C CA . THR A 1 82 ? 10.106 -2.555 -12.647 1.00 98.25 82 THR A CA 1
ATOM 593 C C . THR A 1 82 ? 10.665 -3.740 -11.874 1.00 98.25 82 THR A C 1
ATOM 595 O O . THR A 1 82 ? 11.874 -3.945 -11.833 1.00 98.25 82 THR A O 1
ATOM 598 N N . CYS A 1 83 ? 9.785 -4.551 -11.297 1.00 98.38 83 CYS A N 1
ATOM 599 C CA . CYS A 1 83 ? 10.145 -5.764 -10.577 1.00 98.38 83 CYS A CA 1
ATOM 600 C C . CYS A 1 83 ? 10.436 -6.936 -11.515 1.00 98.38 83 CYS A C 1
ATOM 602 O O . CYS A 1 83 ? 9.981 -6.978 -12.662 1.00 98.38 83 CYS A O 1
ATOM 604 N N . ASP A 1 84 ? 11.149 -7.940 -11.004 1.00 98.25 84 ASP A N 1
ATOM 605 C CA . ASP A 1 84 ? 11.457 -9.171 -11.743 1.00 98.25 84 ASP A CA 1
ATOM 606 C C . ASP A 1 84 ? 10.234 -10.065 -11.966 1.00 98.25 84 ASP A C 1
ATOM 608 O O . ASP A 1 84 ? 10.143 -10.779 -12.966 1.00 98.25 84 ASP A O 1
ATOM 612 N N . THR A 1 85 ? 9.267 -9.996 -11.053 1.00 98.12 85 THR A N 1
ATOM 613 C CA . THR A 1 85 ? 8.044 -10.798 -11.073 1.00 98.12 85 THR A CA 1
ATOM 614 C C . THR A 1 85 ? 6.815 -9.922 -11.272 1.00 98.12 85 THR A C 1
ATOM 616 O O . THR A 1 85 ? 6.836 -8.719 -11.009 1.00 98.12 85 THR A O 1
ATOM 619 N N . ALA A 1 86 ? 5.728 -10.530 -11.747 1.00 97.94 86 ALA A N 1
ATOM 620 C CA . ALA A 1 86 ? 4.446 -9.853 -11.872 1.00 97.94 86 ALA A CA 1
ATOM 621 C C . ALA A 1 86 ? 3.548 -10.136 -10.659 1.00 97.94 86 ALA A C 1
ATOM 623 O O . ALA A 1 86 ? 3.489 -11.265 -10.166 1.00 97.94 86 ALA A O 1
ATOM 624 N N . ARG A 1 87 ? 2.784 -9.128 -10.236 1.00 97.75 87 ARG A N 1
ATOM 625 C CA . ARG A 1 87 ? 1.670 -9.243 -9.289 1.00 97.75 87 ARG A CA 1
ATOM 626 C C . ARG A 1 87 ? 0.442 -8.589 -9.898 1.00 97.75 87 ARG A C 1
ATOM 628 O O . ARG A 1 87 ? 0.539 -7.525 -10.494 1.00 97.75 87 ARG A O 1
ATOM 635 N N . MET A 1 88 ? -0.705 -9.261 -9.795 1.00 96.12 88 MET A N 1
ATOM 636 C CA . MET A 1 88 ? -1.971 -8.795 -10.385 1.00 96.12 88 MET A CA 1
ATOM 637 C C . MET A 1 88 ? -1.828 -8.340 -11.855 1.00 96.12 88 MET A C 1
ATOM 639 O O . MET A 1 88 ? -2.410 -7.345 -12.274 1.00 96.12 88 MET A O 1
ATOM 643 N N . GLY A 1 89 ? -1.010 -9.052 -12.637 1.00 97.19 89 GLY A N 1
ATOM 644 C CA . GLY A 1 89 ? -0.787 -8.754 -14.055 1.00 97.19 89 GLY A CA 1
ATOM 645 C C . GLY A 1 89 ? 0.193 -7.615 -14.365 1.00 97.19 89 GLY A C 1
ATOM 646 O O . GLY A 1 89 ? 0.411 -7.352 -15.541 1.00 97.19 89 GLY A O 1
ATOM 647 N N . SER A 1 90 ? 0.819 -6.976 -13.369 1.00 98.25 90 SER A N 1
ATOM 648 C CA . SER A 1 90 ? 1.810 -5.908 -13.575 1.00 98.25 90 SER A CA 1
ATOM 649 C C . SER A 1 90 ? 3.159 -6.225 -12.930 1.00 98.25 90 SER A C 1
ATOM 651 O O . SER A 1 90 ? 3.225 -6.913 -11.913 1.00 98.25 90 SER A O 1
ATOM 653 N N . ARG A 1 91 ? 4.247 -5.704 -13.508 1.00 98.62 91 ARG A N 1
ATOM 654 C CA . ARG A 1 91 ? 5.601 -5.724 -12.921 1.00 98.62 91 ARG A CA 1
ATOM 655 C C . ARG A 1 91 ? 5.919 -4.454 -12.122 1.00 98.62 91 ARG A C 1
ATOM 657 O O . ARG A 1 91 ? 7.024 -4.334 -11.610 1.00 98.62 91 ARG A O 1
ATOM 664 N N . HIS A 1 92 ? 4.961 -3.543 -11.987 1.00 98.56 92 HIS A N 1
ATOM 665 C CA . HIS A 1 92 ? 5.072 -2.319 -11.200 1.00 98.56 92 HIS A CA 1
ATOM 666 C C . HIS A 1 92 ? 4.297 -2.506 -9.901 1.00 98.56 92 HIS A C 1
ATOM 668 O O . HIS A 1 92 ? 3.073 -2.392 -9.862 1.00 98.56 92 HIS A O 1
ATOM 674 N N . TRP A 1 93 ? 5.002 -2.917 -8.853 1.00 98.69 93 TRP A N 1
ATOM 675 C CA . TRP A 1 93 ? 4.394 -3.198 -7.560 1.00 98.69 93 TRP A CA 1
ATOM 676 C C . TRP A 1 93 ? 5.416 -3.078 -6.436 1.00 98.69 93 TRP A C 1
ATOM 678 O O . TRP A 1 93 ? 6.630 -3.031 -6.655 1.00 98.69 93 TRP A O 1
ATOM 688 N N . GLY A 1 94 ? 4.920 -3.105 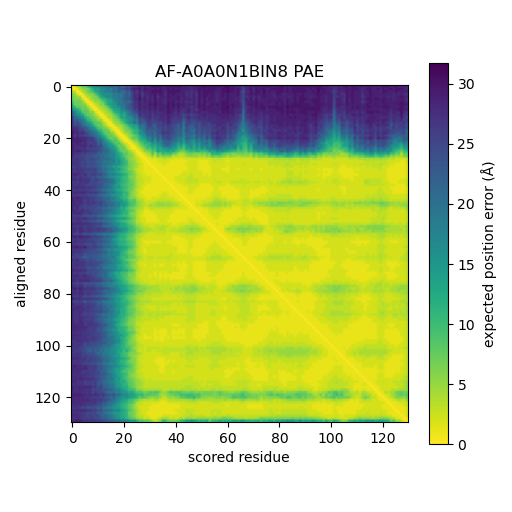-5.208 1.00 98.31 94 GLY A N 1
ATOM 689 C CA . GLY A 1 94 ? 5.769 -3.151 -4.033 1.00 98.31 94 GLY A CA 1
ATOM 690 C C . GLY A 1 94 ? 5.009 -3.471 -2.757 1.00 98.31 94 GLY A C 1
ATOM 691 O O . GLY A 1 94 ? 3.802 -3.703 -2.794 1.00 98.31 94 GLY A O 1
ATOM 692 N N . ARG A 1 95 ? 5.712 -3.567 -1.627 1.00 98.69 95 ARG A N 1
ATOM 693 C CA . ARG A 1 95 ? 5.112 -3.958 -0.340 1.00 98.69 95 ARG A CA 1
ATOM 694 C C . ARG A 1 95 ? 4.513 -2.753 0.367 1.00 98.69 95 ARG A C 1
ATOM 696 O O . ARG A 1 95 ? 5.043 -1.650 0.271 1.00 98.69 95 ARG A O 1
ATOM 703 N N . ILE A 1 96 ? 3.455 -2.991 1.136 1.00 98.62 96 ILE A N 1
ATOM 704 C CA . ILE A 1 96 ? 2.877 -2.017 2.066 1.00 98.62 96 ILE A CA 1
ATOM 705 C C . ILE A 1 96 ? 2.793 -2.588 3.478 1.00 98.62 96 ILE A C 1
ATOM 707 O O . ILE A 1 96 ? 2.535 -3.781 3.680 1.00 98.62 96 ILE A O 1
ATOM 711 N N . ARG A 1 97 ? 2.927 -1.697 4.459 1.00 98.31 97 ARG A N 1
ATOM 712 C CA . ARG A 1 97 ? 2.531 -1.931 5.845 1.00 98.31 97 ARG A CA 1
ATOM 713 C C . ARG A 1 97 ? 1.878 -0.672 6.396 1.00 98.31 97 ARG A C 1
ATOM 715 O O . ARG A 1 97 ? 2.556 0.340 6.553 1.00 98.31 97 ARG A O 1
ATOM 722 N N . PHE A 1 98 ? 0.589 -0.746 6.714 1.00 98.31 98 PHE A N 1
ATOM 723 C CA . PHE A 1 98 ? -0.170 0.359 7.304 1.00 98.31 98 PHE A CA 1
ATOM 724 C C . PHE A 1 98 ? -0.644 -0.019 8.702 1.00 98.31 98 PHE A C 1
ATOM 726 O O . PHE A 1 98 ? -1.248 -1.071 8.893 1.00 98.31 98 PHE A O 1
ATOM 733 N N . GLU A 1 99 ? -0.390 0.841 9.678 1.00 97.44 99 GLU A N 1
ATOM 734 C CA . GLU A 1 99 ? -0.778 0.641 11.072 1.00 97.44 99 GLU A CA 1
ATOM 735 C C . GLU A 1 99 ? -1.906 1.611 11.417 1.00 97.44 99 GLU A C 1
ATOM 737 O O . GLU A 1 99 ? -1.704 2.827 11.465 1.00 97.44 99 GLU A O 1
ATOM 742 N N . LEU A 1 100 ? -3.114 1.075 11.608 1.00 96.19 100 LEU A N 1
ATOM 743 C CA . LEU A 1 100 ? -4.283 1.857 11.989 1.00 96.19 100 LEU A CA 1
ATOM 744 C C . LEU A 1 100 ? -4.115 2.399 13.406 1.00 96.19 100 LEU A C 1
ATOM 746 O O . LEU A 1 100 ? -3.693 1.700 14.327 1.00 96.19 100 LEU A O 1
ATOM 750 N N . ASN A 1 101 ? -4.520 3.650 13.594 1.00 94.75 101 ASN A N 1
ATOM 751 C CA . ASN A 1 101 ? -4.636 4.223 14.921 1.00 94.75 101 ASN A CA 1
ATOM 752 C C . ASN A 1 101 ? -5.779 3.555 15.707 1.00 94.75 101 ASN A C 1
ATOM 754 O O . ASN A 1 101 ? -6.700 2.960 15.143 1.00 94.75 101 ASN A O 1
ATOM 758 N N . SER A 1 102 ? -5.759 3.716 17.030 1.00 90.12 102 SER A N 1
ATOM 759 C CA . SER A 1 102 ? -6.774 3.144 17.928 1.00 90.12 102 SER A CA 1
ATOM 760 C C . SER A 1 102 ? -8.203 3.623 17.641 1.00 90.12 102 SER A C 1
ATOM 762 O O . SER A 1 102 ? -9.161 2.946 18.002 1.00 90.12 102 SER A O 1
ATOM 764 N N . ALA A 1 103 ? -8.365 4.770 16.976 1.00 89.62 103 ALA A N 1
ATOM 765 C CA . ALA A 1 103 ? -9.662 5.309 16.577 1.00 89.62 103 ALA A CA 1
ATOM 766 C C . ALA A 1 103 ? -10.195 4.726 15.248 1.00 89.62 103 ALA A C 1
ATOM 768 O O . ALA A 1 103 ? -11.338 5.000 14.875 1.00 89.62 103 ALA A O 1
ATOM 769 N N . GLY A 1 104 ? -9.388 3.964 14.497 1.00 90.88 104 GLY A N 1
ATOM 770 C CA . GLY A 1 104 ? -9.723 3.472 13.154 1.00 90.88 104 GLY A CA 1
ATOM 771 C C . GLY A 1 104 ? -9.973 4.584 12.120 1.00 90.88 104 GLY A C 1
ATOM 772 O O . GLY A 1 104 ? -10.643 4.359 11.105 1.00 90.88 104 GLY A O 1
ATOM 773 N N . SER A 1 105 ? -9.492 5.801 12.394 1.00 93.94 105 SER A N 1
ATOM 774 C CA . SER A 1 105 ? -9.726 7.005 11.583 1.00 93.94 105 SER A CA 1
ATOM 775 C C . SER A 1 105 ? -8.519 7.429 10.747 1.00 93.94 105 SER A C 1
ATOM 777 O O . SER A 1 105 ? -8.640 8.308 9.896 1.00 93.94 105 SER A O 1
ATOM 779 N N . GLY A 1 106 ? -7.364 6.808 10.972 1.00 96.25 106 GLY A N 1
ATOM 780 C CA . GLY A 1 106 ? -6.128 7.071 10.245 1.00 96.25 106 GLY A CA 1
ATOM 781 C C . GLY A 1 106 ? -5.153 5.912 10.375 1.00 96.25 106 GLY A C 1
ATOM 782 O O . GLY A 1 106 ? -5.304 5.082 11.273 1.00 96.25 106 GLY A O 1
ATOM 783 N N . TRP A 1 107 ? -4.151 5.879 9.505 1.00 97.25 107 TRP A N 1
ATOM 784 C CA . TRP A 1 107 ? -2.993 5.002 9.624 1.00 97.25 107 TRP A CA 1
ATOM 785 C C . TRP A 1 107 ? -1.693 5.763 9.385 1.00 97.25 107 TRP A C 1
ATOM 787 O O . TRP A 1 107 ? -1.653 6.751 8.645 1.00 97.25 107 TRP A O 1
ATOM 797 N N . THR A 1 108 ? -0.620 5.248 9.974 1.00 97.75 108 THR A N 1
ATOM 798 C CA . THR A 1 108 ? 0.751 5.526 9.536 1.00 97.75 108 THR A CA 1
ATOM 799 C C . THR A 1 108 ? 1.223 4.378 8.667 1.00 97.75 108 THR A C 1
ATOM 801 O O . THR A 1 108 ? 0.994 3.218 9.012 1.00 97.75 108 THR A O 1
ATOM 804 N N . GLY A 1 109 ? 1.852 4.680 7.537 1.00 97.81 109 GLY A N 1
ATOM 805 C CA . GLY A 1 109 ? 2.208 3.652 6.568 1.00 97.81 109 GLY A CA 1
ATOM 806 C C . GLY A 1 109 ? 3.619 3.777 6.040 1.00 97.81 109 GLY A C 1
ATOM 807 O O . GLY A 1 109 ? 4.171 4.874 5.976 1.00 97.81 109 GLY A O 1
ATOM 808 N N . ILE A 1 110 ? 4.170 2.635 5.644 1.00 98.31 110 ILE A N 1
ATOM 809 C CA . ILE A 1 110 ? 5.430 2.523 4.917 1.00 98.31 110 ILE A CA 1
ATOM 810 C C . ILE A 1 110 ? 5.254 1.632 3.693 1.00 98.31 110 ILE A C 1
ATOM 812 O O . ILE A 1 110 ? 4.410 0.728 3.684 1.00 98.31 110 ILE A O 1
ATOM 816 N N . TRP A 1 111 ? 6.069 1.883 2.674 1.00 98.19 111 TRP A N 1
ATOM 817 C CA . TRP A 1 111 ? 6.058 1.115 1.436 1.00 98.19 111 TRP A CA 1
ATOM 818 C C . TRP A 1 111 ? 7.472 0.877 0.890 1.00 98.19 111 TRP A C 1
ATOM 820 O O . TRP A 1 111 ? 8.431 1.559 1.252 1.00 98.19 111 TRP A O 1
ATOM 830 N N . SER A 1 112 ? 7.620 -0.119 0.024 1.00 98.12 112 SER A N 1
ATOM 831 C CA . SER A 1 112 ? 8.852 -0.375 -0.733 1.00 98.12 112 SER A CA 1
ATOM 832 C C . SER A 1 112 ? 8.521 -0.758 -2.169 1.00 98.12 112 SER A C 1
ATOM 834 O O . SER A 1 112 ? 7.361 -1.038 -2.463 1.00 98.12 112 SER A O 1
ATOM 836 N N . TYR A 1 113 ? 9.518 -0.766 -3.055 1.00 97.88 113 TYR A N 1
ATOM 837 C CA . TYR A 1 113 ? 9.413 -1.395 -4.373 1.00 97.88 113 TYR A CA 1
ATOM 838 C C . TYR A 1 113 ? 9.699 -2.890 -4.274 1.00 97.88 113 TYR A C 1
ATOM 840 O O . TYR A 1 113 ? 10.584 -3.308 -3.526 1.00 97.88 113 TYR A O 1
ATOM 848 N N . CYS A 1 114 ? 9.000 -3.684 -5.081 1.00 97.94 114 CYS A N 1
ATOM 849 C CA . CYS A 1 114 ? 9.208 -5.124 -5.184 1.00 97.94 114 CYS A CA 1
ATOM 850 C C . CYS A 1 114 ? 9.263 -5.800 -3.800 1.00 97.94 114 CYS A C 1
ATOM 852 O O . CYS A 1 114 ? 8.522 -5.428 -2.890 1.00 97.94 114 CYS A O 1
ATOM 854 N N . ASP A 1 115 ? 10.140 -6.791 -3.625 1.00 97.56 115 ASP A N 1
ATOM 855 C CA . ASP A 1 115 ? 10.364 -7.449 -2.336 1.00 97.56 115 ASP A CA 1
ATOM 856 C C . ASP A 1 115 ? 11.421 -6.737 -1.470 1.00 97.56 115 ASP A C 1
ATOM 858 O O . ASP A 1 115 ? 11.888 -7.306 -0.483 1.00 97.56 115 ASP A O 1
ATOM 862 N N . TYR A 1 116 ? 11.810 -5.502 -1.805 1.00 97.31 116 TYR A N 1
ATOM 863 C CA . TYR A 1 116 ? 12.821 -4.783 -1.034 1.00 97.31 116 TYR A CA 1
ATOM 864 C C . TYR A 1 116 ? 12.352 -4.469 0.384 1.00 97.31 116 TYR A C 1
ATOM 866 O O . TYR A 1 116 ? 11.155 -4.340 0.670 1.00 97.31 116 TYR A O 1
ATOM 874 N N . GLU A 1 117 ? 13.334 -4.342 1.274 1.00 96.81 117 GLU A N 1
ATOM 875 C CA . GLU A 1 117 ? 13.117 -3.865 2.633 1.00 96.81 117 GLU A CA 1
ATOM 876 C C . GLU A 1 117 ? 12.539 -2.450 2.631 1.00 96.81 117 GLU A C 1
ATOM 878 O O . GLU A 1 117 ? 12.777 -1.650 1.720 1.00 96.81 117 GLU A O 1
ATOM 883 N N . TYR A 1 118 ? 11.776 -2.136 3.676 1.00 94.88 118 TYR A N 1
ATOM 884 C CA . TYR A 1 118 ? 11.273 -0.784 3.868 1.00 94.88 118 TYR A CA 1
ATOM 885 C C . TYR A 1 118 ? 12.438 0.160 4.150 1.00 94.88 118 TYR A C 1
ATOM 887 O O . TYR A 1 118 ? 13.270 -0.101 5.021 1.00 94.88 118 TYR A O 1
ATOM 895 N N . ILE A 1 119 ? 12.473 1.279 3.435 1.00 90.31 119 ILE A N 1
ATOM 896 C CA . ILE A 1 119 ? 13.474 2.321 3.647 1.00 90.31 119 ILE A CA 1
ATOM 897 C C . ILE A 1 119 ? 12.867 3.495 4.409 1.00 90.31 119 ILE A C 1
ATOM 899 O O . ILE A 1 119 ? 11.688 3.826 4.263 1.00 90.31 119 ILE A O 1
ATOM 903 N N . VAL A 1 120 ? 13.690 4.135 5.237 1.00 84.19 120 VAL A N 1
ATOM 904 C CA . VAL A 1 120 ? 13.293 5.330 5.985 1.00 84.19 120 VAL A CA 1
ATOM 905 C C . VAL A 1 120 ? 12.926 6.439 4.997 1.00 84.19 120 VAL A C 1
ATOM 907 O O . VAL A 1 120 ? 13.724 6.780 4.130 1.00 84.19 120 VAL A O 1
ATOM 910 N N . GLY A 1 121 ? 11.727 7.006 5.146 1.00 87.88 121 GLY A N 1
ATOM 911 C CA . GLY A 1 121 ? 11.222 8.095 4.303 1.00 87.88 121 GLY A CA 1
ATOM 912 C C . GLY A 1 121 ? 10.164 7.674 3.281 1.00 87.88 121 GLY A C 1
ATOM 913 O O . GLY A 1 121 ? 9.371 8.522 2.881 1.00 87.88 121 GLY A O 1
ATOM 914 N N . ASN A 1 122 ? 10.062 6.384 2.940 1.00 94.38 122 ASN A N 1
ATOM 915 C CA . ASN A 1 122 ? 8.965 5.873 2.113 1.00 94.38 122 ASN A CA 1
ATOM 916 C C . ASN A 1 122 ? 7.696 5.729 2.951 1.00 94.38 122 ASN A C 1
ATOM 918 O O . ASN A 1 122 ? 7.338 4.636 3.393 1.00 94.38 122 ASN A O 1
ATOM 922 N N . VAL A 1 123 ? 7.048 6.859 3.207 1.00 98.00 123 VAL A N 1
ATOM 923 C CA . VAL A 1 123 ? 5.817 6.935 3.988 1.00 98.00 123 VAL A CA 1
ATOM 924 C C . VAL A 1 123 ? 4.593 6.937 3.083 1.00 98.00 123 VAL A C 1
ATOM 926 O O . VAL A 1 123 ? 4.635 7.438 1.963 1.00 98.00 123 VAL A O 1
ATOM 929 N N . TRP A 1 124 ? 3.508 6.353 3.581 1.00 97.69 124 TRP A N 1
ATOM 930 C CA . TRP A 1 124 ? 2.186 6.416 2.965 1.00 97.69 124 TRP A CA 1
ATOM 931 C C . TRP A 1 124 ? 1.119 6.455 4.055 1.00 97.69 124 TRP A C 1
ATOM 933 O O . TRP A 1 124 ? 0.542 5.445 4.458 1.00 97.69 124 TRP A O 1
ATOM 943 N N . ASN A 1 125 ? 0.875 7.649 4.568 1.00 98.19 125 ASN A N 1
ATOM 944 C CA . ASN A 1 125 ? -0.118 7.899 5.598 1.00 98.19 125 ASN A CA 1
ATOM 945 C C . ASN A 1 125 ? -1.511 8.034 4.988 1.00 98.19 125 ASN A C 1
ATOM 947 O O . ASN A 1 125 ? -1.666 8.397 3.821 1.00 98.19 125 ASN A O 1
ATOM 951 N N . GLY A 1 126 ? -2.530 7.761 5.801 1.00 97.56 126 GLY A N 1
ATOM 952 C CA . GLY A 1 126 ? -3.922 7.880 5.392 1.00 97.56 126 GLY A CA 1
ATOM 953 C C . GLY A 1 126 ? -4.825 8.325 6.528 1.00 97.56 126 GLY A C 1
ATOM 954 O O . GLY A 1 126 ? -4.582 8.038 7.701 1.00 97.56 126 GLY A O 1
ATOM 955 N N . LYS A 1 127 ? -5.890 9.040 6.178 1.00 97.50 127 LYS A N 1
ATOM 956 C CA . LYS A 1 127 ? -6.971 9.465 7.073 1.00 97.50 127 LYS A CA 1
ATOM 957 C C . LYS A 1 127 ? -8.302 9.208 6.393 1.00 97.50 127 LYS A C 1
ATOM 959 O O . LYS A 1 127 ? -8.376 9.219 5.168 1.00 97.50 127 LYS A O 1
ATOM 964 N N . ARG A 1 128 ? -9.352 8.951 7.167 1.00 95.69 128 ARG A N 1
ATOM 965 C CA . ARG A 1 128 ? -10.704 8.854 6.604 1.00 95.69 128 ARG A CA 1
ATOM 966 C C . ARG A 1 128 ? -11.015 10.112 5.808 1.00 95.69 128 ARG A C 1
ATOM 968 O O . ARG A 1 128 ? -10.694 11.205 6.264 1.00 95.69 128 ARG A O 1
ATOM 975 N N . ALA A 1 129 ? -11.614 9.929 4.637 1.00 91.88 129 ALA A N 1
ATOM 976 C CA . ALA A 1 129 ? -12.282 11.034 3.975 1.00 91.88 129 ALA A CA 1
ATOM 977 C C . ALA A 1 129 ? -13.503 11.427 4.825 1.00 91.88 129 ALA A C 1
ATOM 979 O O . ALA A 1 129 ? -14.221 10.536 5.298 1.00 91.88 129 ALA A O 1
ATOM 980 N N . ASP A 1 130 ? -13.667 12.727 5.061 1.00 74.62 130 ASP A N 1
ATOM 981 C CA . ASP A 1 130 ? -14.824 13.304 5.755 1.00 74.62 130 ASP A CA 1
ATOM 982 C C . ASP A 1 130 ? -16.095 13.248 4.891 1.00 74.62 130 ASP A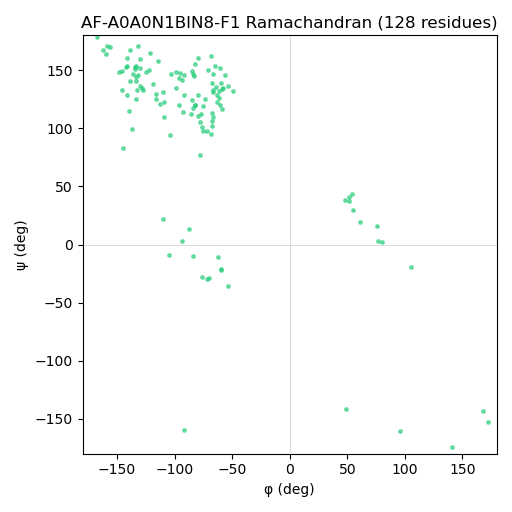 C 1
ATOM 984 O O . ASP A 1 130 ? -15.979 13.332 3.644 1.00 74.62 130 ASP A O 1
#

pLDDT: mean 87.57, std 17.07, range [44.25, 98.69]

Secondary structure (DSSP, 8-state):
------PPPP-----------PPPPPPPS-EEEEETTEEEEEEE-GGGEEEEEETGGGEEEEEEEETTEEEEEEEES--S---SS-BTTBSEEEEEEEEE-TTSSEEEEEE-SBTPPPPTT-B--EEE--

Mean predicted aligned error: 9.27 Å

Solvent-accessible surface area (backbone atoms only — not comparable to full-atom values): 7494 Å² total; per-residue (Å²): 138,84,90,81,86,83,82,82,84,81,83,82,83,82,78,81,81,79,80,80,76,77,76,73,85,58,48,69,78,46,44,54,27,43,34,78,85,45,56,34,41,34,41,62,55,73,97,35,32,32,39,33,40,30,80,62,49,71,22,34,36,45,39,35,49,56,96,57,32,37,43,39,32,42,32,22,76,58,61,101,53,78,41,98,59,70,54,98,89,22,36,16,41,18,33,36,41,36,40,44,44,89,72,42,50,33,31,53,23,37,37,28,59,38,90,52,73,74,52,93,85,40,65,44,38,37,31,56,56,131

Nearest PDB structures (foldseek):
  2fr2-assembly1_A  TM=3.699E-01  e=2.142E+00  Mycobacterium tuberculosis H37Rv
  3mw4-assembly3_C  TM=2.305E-01  e=1.200E+00  Mus musculus
  1dhk-assembly1_B-2  TM=2.068E-01  e=2.142E+00  Phaseolus vulgaris
  3poy-assembly1_A  TM=1.733E-01  e=1.481E+00  Bos taurus

Sequence (130 aa):
MPMTTKTLAALALLSTAALVQAAAPQKPLTGTWTTDFGSVRMIEGKQGEVSGTYDTDDGRITGSIANGVISGFWVESASDYTCDTARMGSRHWGRIRFELNSAGSGWTGIWSYCDYEYIVGNVWNGKRAD

Foldseek 3Di:
DDDDDDDDDDDDDPDDDDPPPDQDDADDLAAWKQKPQGIKGWDQDPPFWIKIADDPQRWIWTAGDDPQKTKGKIDHQDDPDAAPDDDPRGRWMWIKIWGADSNNFKTWMFIDTDDDDTDPPRIMIIGHDD

Radius of gyration: 25.24 Å; Cα contacts (8 Å, |Δi|>4): 260; chains: 1; bounding box: 29×34×99 Å